Protein AF-A7TBI4-F1 (afdb_monomer)

Mean predicted aligned error: 4.82 Å

Organism: Nematostella vectensis (NCBI:txid45351)

InterPro domains:
  IPR001910 Inosine/uridine-preferring nucleoside hydrolase domain [PF01156] (1-107)
  IPR036452 Ribonucleoside hydrolase-like [G3DSA:3.90.245.10] (1-116)
  IPR036452 Ribonucleoside hydrolase-like [SSF53590] (1-109)
  IPR052775 Inosine-uridine nucleoside hydrolase [PTHR46190] (1-109)

Secondary structure (DSSP, 8-state):
-EEEE-S-THHHHHHHHH-TTHHHH--EEEEE---SSS--SSSSS--HHHHH-HHHHHHHHHH--SEEEEE-HHHHHHSPPPHHHHHHHHH--SHHHHHHHHHHHHHHHHHHHHHH---

pLDDT: mean 91.21, std 7.79, range [45.81, 98.06]

Foldseek 3Di:
DEEEAEAALVVVLVVCVVDVVSLVPHQEYEYEADADVLPEPPDRRGDHNCVVPVPSVVSCVPRRPHHYHYCYPVNCVVDDDDPVVLVVQLPPPDPVSVVCCVVCVVVVVVVCCVVPVDD

Solvent-accessible surface area (backbone atoms only — not comparable to full-atom values): 6573 Å² total; per-residue (Å²): 95,70,46,79,41,82,52,52,36,50,66,58,31,51,45,39,68,78,35,67,63,51,33,72,61,38,56,28,41,38,33,47,37,35,46,91,81,48,64,31,82,66,44,81,56,26,20,53,28,31,60,74,30,50,67,23,41,51,44,44,71,72,65,45,74,36,53,71,44,76,44,27,52,61,58,51,67,77,61,62,81,54,66,70,59,49,51,56,53,37,64,38,95,42,78,63,19,49,49,52,34,68,77,36,53,70,58,53,53,54,53,50,40,73,75,65,65,75,123

Sequence (119 aa):
ISILALAPLTNLAIAGRLDPTFLTNVKAVHMMGGNKHAVGNHLVTAEFNFGADPEAAHIVLNEFKCNMSLITWEFTLENPMTWAWFDEYAAVNTTKGRFIYNITRHVSIIVKWQCYGMG

Nearest PDB structures (foldseek):
  3t8j-assembly1_A  TM=8.942E-01  e=1.719E-06  Saccharolobus solfataricus P2
  5mj7-assembly1_A-2  TM=8.801E-01  e=4.075E-06  Caenorhabditis elegans
  5mj7-assembly1_B-2  TM=8.504E-01  e=3.124E-06  Caenorhabditis elegans
  6zk5-assembly1_B  TM=8.553E-01  e=5.429E-05  Zea mays
  6zk1-assembly2_C  TM=8.953E-01  e=1.470E-04  Zea mays

Radius of gyration: 17.49 Å; Cα contacts (8 Å, |Δi|>4): 154; chains: 1; bounding box: 41×22×54 Å

Structure (mmCIF, N/CA/C/O backbone):
data_AF-A7TBI4-F1
#
_entry.id   AF-A7TBI4-F1
#
loop_
_atom_site.group_PDB
_atom_site.id
_atom_site.type_symbol
_atom_site.label_atom_id
_atom_site.label_alt_id
_atom_site.label_comp_id
_atom_site.label_asym_id
_atom_site.label_entity_id
_atom_site.label_seq_id
_atom_site.pdbx_PDB_ins_code
_atom_site.Cartn_x
_atom_site.Cartn_y
_atom_site.Cartn_z
_atom_site.occupancy
_atom_site.B_iso_or_equiv
_atom_site.auth_seq_id
_atom_site.auth_comp_id
_atom_site.auth_asym_id
_atom_site.auth_atom_id
_atom_site.pdbx_PDB_model_num
ATOM 1 N N . ILE A 1 1 ? 4.368 2.458 16.353 1.00 90.75 1 ILE A N 1
ATOM 2 C CA . ILE A 1 1 ? 4.717 1.749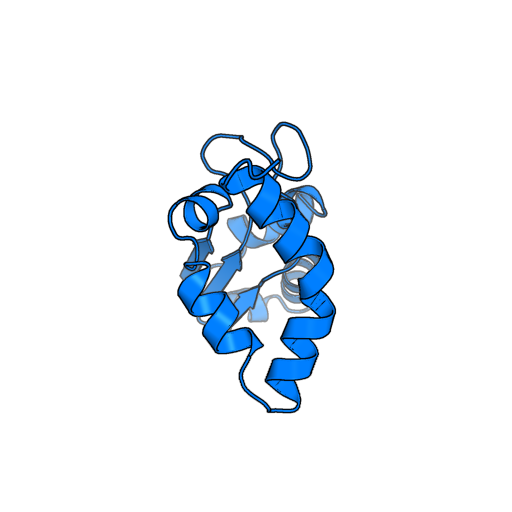 15.092 1.00 90.75 1 ILE A CA 1
ATOM 3 C C . ILE A 1 1 ? 3.988 2.430 13.939 1.00 90.75 1 ILE A C 1
ATOM 5 O O . ILE A 1 1 ? 2.876 2.894 14.169 1.00 90.75 1 ILE A O 1
ATOM 9 N N . SER A 1 2 ? 4.598 2.513 12.755 1.00 95.62 2 SER A N 1
ATOM 10 C CA . SER A 1 2 ? 3.925 2.954 11.525 1.00 95.62 2 SER A CA 1
ATOM 11 C C . SER A 1 2 ? 3.848 1.790 10.542 1.00 95.62 2 SER A C 1
ATOM 13 O O . SER A 1 2 ? 4.803 1.020 10.442 1.00 95.62 2 SER A O 1
ATOM 15 N N . ILE A 1 3 ? 2.725 1.658 9.843 1.00 96.56 3 ILE A N 1
ATOM 16 C CA . ILE A 1 3 ? 2.454 0.556 8.917 1.00 96.56 3 ILE A CA 1
ATOM 17 C C . ILE A 1 3 ? 2.492 1.091 7.488 1.00 96.56 3 ILE A C 1
ATOM 19 O O . ILE A 1 3 ? 1.892 2.124 7.206 1.00 96.56 3 ILE A O 1
ATOM 23 N N . LEU A 1 4 ? 3.182 0.376 6.599 1.00 97.44 4 LEU A N 1
ATOM 24 C CA . LEU A 1 4 ? 3.135 0.596 5.157 1.00 97.44 4 LEU A CA 1
ATOM 25 C C . LEU A 1 4 ? 2.370 -0.566 4.510 1.00 97.44 4 LEU A C 1
ATOM 27 O O . LEU A 1 4 ? 2.867 -1.691 4.489 1.00 97.44 4 LEU A O 1
ATOM 31 N N . ALA A 1 5 ? 1.163 -0.302 4.015 1.00 97.25 5 ALA A N 1
ATOM 32 C CA . ALA A 1 5 ? 0.30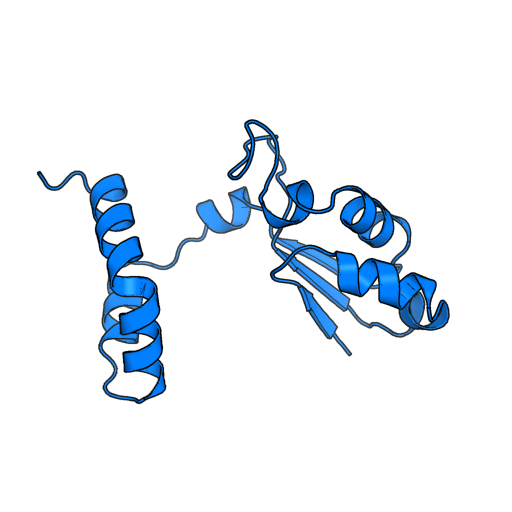9 -1.281 3.353 1.00 97.25 5 ALA A CA 1
ATOM 33 C C . ALA A 1 5 ? 0.426 -1.144 1.826 1.00 97.25 5 ALA A C 1
ATOM 35 O O . ALA A 1 5 ? 0.051 -0.123 1.254 1.00 97.25 5 ALA A O 1
ATOM 36 N N . LEU A 1 6 ? 0.966 -2.176 1.173 1.00 97.12 6 LEU A N 1
ATOM 37 C CA . LEU A 1 6 ? 1.199 -2.227 -0.282 1.00 97.12 6 LEU A CA 1
ATOM 38 C C . LEU A 1 6 ? 0.348 -3.304 -0.981 1.00 97.12 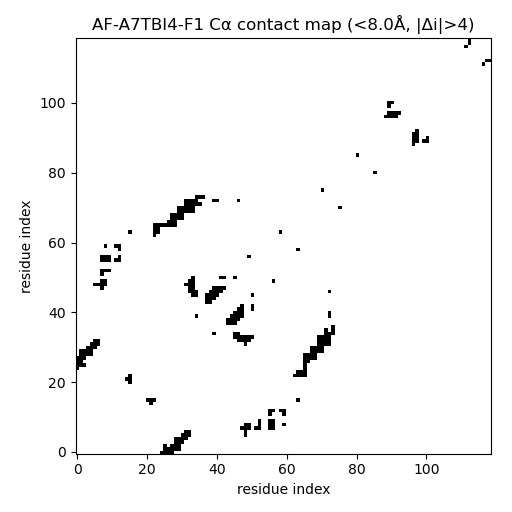6 LEU A C 1
ATOM 40 O O . LEU A 1 6 ? 0.614 -3.657 -2.124 1.00 97.12 6 LEU A O 1
ATOM 44 N N . ALA A 1 7 ? -0.626 -3.859 -0.261 1.00 96.94 7 ALA A N 1
ATOM 45 C CA . ALA A 1 7 ? -1.472 -4.983 -0.652 1.00 96.94 7 ALA A CA 1
ATOM 46 C C . ALA A 1 7 ? -2.898 -4.765 -0.091 1.00 96.94 7 ALA A C 1
ATOM 48 O O . ALA A 1 7 ? -3.086 -3.812 0.679 1.00 96.94 7 ALA A O 1
ATOM 49 N N . PRO A 1 8 ? -3.887 -5.626 -0.414 1.00 97.88 8 PRO A N 1
ATOM 50 C CA . PRO A 1 8 ? -5.240 -5.512 0.127 1.00 9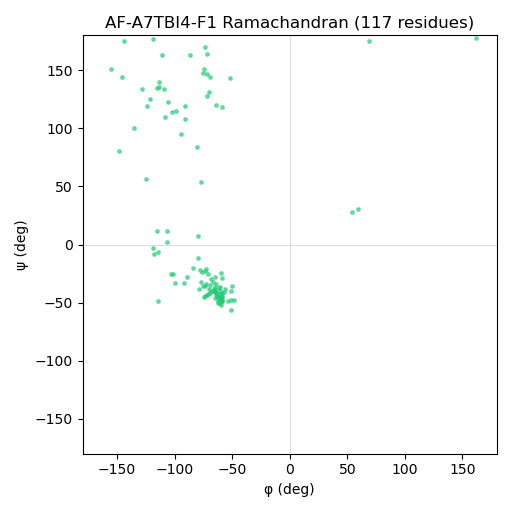7.88 8 PRO A CA 1
ATOM 51 C C . PRO A 1 8 ? -5.259 -5.412 1.658 1.00 97.88 8 PRO A C 1
ATOM 53 O O . PRO A 1 8 ? -4.457 -6.033 2.364 1.00 97.88 8 PRO A O 1
ATOM 56 N N . LEU A 1 9 ? -6.184 -4.606 2.183 1.00 97.81 9 LEU A N 1
ATOM 57 C CA . LEU A 1 9 ? -6.192 -4.180 3.587 1.00 97.81 9 LEU A CA 1
ATOM 58 C C . LEU A 1 9 ? -6.763 -5.226 4.560 1.00 97.81 9 LEU A C 1
ATOM 60 O O . LEU A 1 9 ? -6.878 -4.949 5.756 1.00 97.81 9 LEU A O 1
ATOM 64 N N . THR A 1 10 ? -7.054 -6.438 4.081 1.00 98.06 10 THR A N 1
ATOM 65 C CA . THR A 1 10 ? -7.646 -7.557 4.831 1.00 98.06 10 THR A CA 1
ATOM 66 C C . THR A 1 10 ? -6.940 -7.808 6.160 1.00 98.06 10 THR A C 1
ATOM 68 O O . THR A 1 10 ? -7.580 -7.882 7.205 1.00 98.06 10 THR A O 1
ATOM 71 N N . ASN A 1 11 ? -5.604 -7.858 6.154 1.00 96.88 11 ASN A N 1
ATOM 72 C CA . ASN A 1 11 ? -4.824 -8.116 7.367 1.00 96.88 11 ASN A CA 1
ATOM 73 C C . ASN A 1 11 ? -4.979 -7.002 8.411 1.00 96.88 11 ASN A C 1
ATOM 75 O O . ASN A 1 11 ? -5.024 -7.289 9.605 1.00 96.88 11 ASN A O 1
ATOM 79 N N . LEU A 1 12 ? -5.072 -5.739 7.979 1.00 96.00 12 LEU A N 1
ATOM 80 C CA . LEU A 1 12 ? -5.269 -4.609 8.890 1.00 96.00 12 LEU A CA 1
ATOM 81 C C . LEU A 1 12 ? -6.687 -4.616 9.458 1.00 96.00 12 LEU A C 1
ATOM 83 O O . LEU A 1 12 ? -6.854 -4.439 10.664 1.00 96.00 12 LEU A O 1
ATOM 87 N N . ALA A 1 13 ? -7.691 -4.862 8.615 1.00 96.50 13 ALA A N 1
ATOM 88 C CA . ALA A 1 13 ? -9.075 -4.972 9.058 1.00 96.50 13 ALA A CA 1
ATOM 89 C C . ALA A 1 13 ? -9.235 -6.099 10.091 1.00 96.50 13 ALA A C 1
ATOM 91 O O . ALA A 1 13 ? -9.767 -5.864 11.174 1.00 96.50 13 ALA A O 1
ATOM 92 N N . ILE A 1 14 ? -8.696 -7.291 9.811 1.00 96.88 14 ILE A N 1
ATOM 93 C CA . ILE A 1 14 ? -8.712 -8.423 10.747 1.00 96.88 14 ILE A CA 1
ATOM 94 C C . ILE A 1 14 ? -7.973 -8.073 12.043 1.00 96.88 14 ILE A C 1
ATOM 96 O O . ILE A 1 14 ? -8.502 -8.335 13.121 1.00 96.88 14 ILE A O 1
ATOM 100 N N . ALA A 1 15 ? -6.795 -7.446 11.974 1.00 95.00 15 ALA A N 1
ATOM 101 C CA . ALA A 1 15 ? -6.050 -7.052 13.170 1.00 95.00 15 ALA A CA 1
ATOM 102 C C . ALA A 1 15 ? -6.859 -6.101 14.069 1.00 95.00 15 ALA A C 1
ATOM 104 O O . ALA A 1 15 ? -6.937 -6.325 15.274 1.00 95.00 15 ALA A O 1
ATOM 105 N N . GLY A 1 16 ? -7.527 -5.100 13.485 1.00 93.44 16 GLY A N 1
ATOM 106 C CA . GLY A 1 16 ? -8.402 -4.188 14.227 1.00 93.44 16 GLY A CA 1
ATOM 107 C C . GLY A 1 16 ? -9.631 -4.867 14.843 1.00 93.44 16 GLY A C 1
ATOM 108 O O . GLY A 1 16 ? -10.128 -4.420 15.874 1.00 93.44 16 GLY A O 1
ATOM 109 N N . ARG A 1 17 ? -10.112 -5.964 14.243 1.00 94.19 17 ARG A N 1
ATOM 110 C CA . ARG A 1 17 ? -11.207 -6.781 14.793 1.00 94.19 17 ARG A CA 1
ATOM 111 C C . ARG A 1 17 ? -10.754 -7.711 15.913 1.00 94.19 17 ARG A C 1
ATOM 113 O O . ARG A 1 17 ? -11.502 -7.898 16.867 1.00 94.19 17 ARG A O 1
ATOM 120 N N . LEU A 1 18 ? -9.565 -8.301 15.789 1.00 95.88 18 LEU A N 1
ATOM 121 C CA . LEU A 1 18 ? -9.002 -9.209 16.790 1.00 95.88 18 LEU A CA 1
ATOM 122 C C . LEU A 1 18 ? -8.526 -8.465 18.041 1.00 95.88 18 LEU A C 1
ATOM 124 O O . LEU A 1 18 ? -8.664 -8.984 19.146 1.00 95.88 18 LEU A O 1
ATOM 128 N N . ASP A 1 19 ? -7.991 -7.257 17.872 1.00 93.94 19 ASP A N 1
ATOM 129 C CA . ASP A 1 19 ? -7.525 -6.407 18.963 1.00 93.94 19 ASP A CA 1
ATOM 130 C C . ASP A 1 19 ? -8.008 -4.962 18.755 1.00 93.94 19 ASP A C 1
ATOM 132 O O . ASP A 1 19 ? -7.388 -4.196 18.016 1.00 93.94 19 ASP A O 1
ATOM 136 N N . PRO A 1 20 ? -9.082 -4.532 19.440 1.00 88.56 20 PRO A N 1
ATOM 137 C CA . PRO A 1 20 ? -9.565 -3.156 19.351 1.00 88.56 20 PRO A CA 1
ATOM 138 C C . PRO A 1 20 ? -8.533 -2.106 19.787 1.00 88.56 20 PRO A C 1
ATOM 140 O O . PRO A 1 20 ? -8.598 -0.961 19.339 1.00 88.56 20 PRO A O 1
ATOM 143 N N . THR A 1 21 ? -7.559 -2.469 20.632 1.00 91.00 21 THR A N 1
ATOM 144 C CA . THR A 1 21 ? -6.498 -1.542 21.055 1.00 91.00 21 THR A CA 1
ATOM 145 C C . THR A 1 21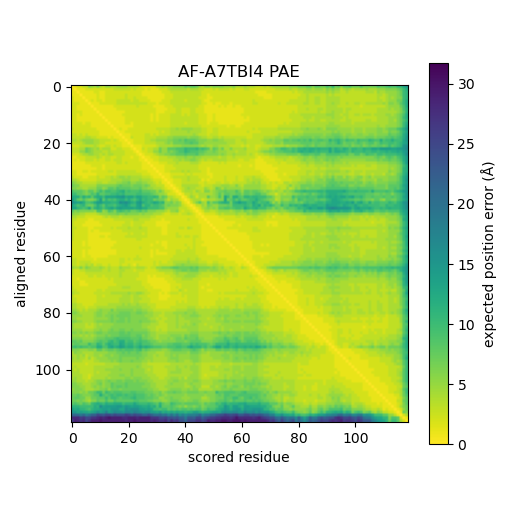 ? -5.487 -1.278 19.937 1.00 91.00 21 THR A C 1
ATOM 147 O O . THR A 1 21 ? -4.833 -0.231 19.920 1.00 91.00 21 THR A O 1
ATOM 150 N N . PHE A 1 22 ? -5.404 -2.165 18.940 1.00 90.19 22 PHE A N 1
ATOM 151 C CA . PHE A 1 22 ? -4.586 -1.975 17.745 1.00 90.19 22 PHE A CA 1
ATOM 152 C C . PHE A 1 22 ? -4.959 -0.686 17.000 1.00 90.19 22 PHE A C 1
ATOM 154 O O . PHE A 1 22 ? -4.074 0.069 16.594 1.00 90.19 22 PHE A O 1
ATOM 161 N N . LEU A 1 23 ? -6.260 -0.389 16.901 1.00 83.06 23 LEU A N 1
ATOM 162 C CA . LEU A 1 23 ? -6.795 0.789 16.205 1.00 83.06 23 LEU A CA 1
ATOM 163 C C . LEU A 1 23 ? -6.268 2.115 16.776 1.00 83.06 23 LEU A C 1
ATOM 165 O O . LEU A 1 23 ? -6.173 3.105 16.048 1.00 83.06 23 LEU A O 1
ATOM 169 N N . THR A 1 24 ? -5.927 2.131 18.069 1.00 84.75 24 THR A N 1
ATOM 170 C CA . THR A 1 24 ? -5.421 3.311 18.786 1.00 84.75 24 THR A CA 1
ATOM 171 C C . THR A 1 24 ? -3.905 3.303 18.980 1.00 84.75 24 THR A C 1
ATOM 173 O O . THR A 1 24 ? -3.304 4.366 19.111 1.00 84.75 24 THR A O 1
ATOM 176 N N . ASN A 1 25 ? -3.267 2.128 18.992 1.00 90.25 25 ASN A N 1
ATOM 177 C CA . ASN A 1 25 ? -1.830 1.984 19.265 1.00 90.25 25 ASN A CA 1
ATOM 178 C C . ASN A 1 25 ? -0.943 2.193 18.026 1.00 90.25 25 ASN A C 1
ATOM 180 O O . ASN A 1 25 ? 0.261 2.464 18.138 1.00 90.25 25 ASN A O 1
ATOM 184 N N . VAL A 1 26 ? -1.510 2.061 16.825 1.00 93.00 26 VAL A N 1
ATOM 185 C CA . VAL A 1 26 ? -0.795 2.360 15.583 1.00 93.00 26 VAL A CA 1
ATOM 186 C C . VAL A 1 26 ? -0.616 3.873 15.454 1.00 93.00 26 VAL A C 1
ATOM 188 O O . VAL A 1 26 ? -1.564 4.644 15.540 1.00 93.00 26 VAL A O 1
ATOM 191 N N . LYS A 1 27 ? 0.625 4.317 15.227 1.00 95.12 27 LYS A N 1
ATOM 192 C CA . LYS A 1 27 ? 0.949 5.745 15.089 1.00 95.12 27 LYS A CA 1
ATOM 193 C C . LYS A 1 27 ? 0.469 6.289 13.746 1.00 95.12 27 LYS A C 1
ATOM 195 O O . LYS A 1 27 ? -0.060 7.396 13.680 1.00 95.12 27 LYS A O 1
ATOM 200 N N . ALA A 1 28 ? 0.706 5.526 12.682 1.00 96.06 28 ALA A N 1
ATOM 201 C CA . ALA A 1 28 ? 0.317 5.899 11.334 1.00 96.06 28 ALA A CA 1
ATOM 202 C C . ALA A 1 28 ? 0.137 4.675 10.435 1.00 96.06 28 ALA A C 1
ATOM 204 O O . ALA A 1 28 ? 0.830 3.667 10.611 1.00 96.06 28 ALA A O 1
ATOM 205 N N . VAL A 1 29 ? -0.736 4.803 9.440 1.00 96.75 29 VAL A N 1
ATOM 206 C CA . VAL A 1 29 ? -0.887 3.850 8.338 1.00 96.75 29 VAL A CA 1
ATOM 207 C C . VAL A 1 29 ? -0.719 4.606 7.025 1.00 96.75 29 VAL A C 1
ATOM 209 O O . VAL A 1 29 ? -1.487 5.509 6.706 1.00 96.75 29 VAL A O 1
ATOM 212 N N . HIS A 1 30 ? 0.282 4.223 6.246 1.00 97.44 30 HIS A N 1
ATOM 213 C CA . HIS A 1 30 ? 0.473 4.685 4.878 1.00 97.44 30 HIS A CA 1
ATOM 214 C C . HIS A 1 30 ? 0.077 3.542 3.956 1.00 97.44 30 HIS A C 1
ATOM 216 O O . HIS A 1 30 ? 0.610 2.441 4.085 1.00 97.44 30 HIS A O 1
ATOM 222 N N . MET A 1 31 ? -0.871 3.770 3.059 1.00 97.12 31 MET A N 1
ATOM 223 C CA . MET A 1 31 ? -1.409 2.724 2.200 1.00 97.12 31 MET A CA 1
ATOM 224 C C . MET A 1 31 ? -1.361 3.154 0.743 1.00 97.12 31 MET A C 1
ATOM 226 O O . MET A 1 31 ? -1.731 4.282 0.422 1.00 97.12 31 MET A O 1
ATOM 230 N N . MET A 1 32 ? -0.897 2.260 -0.126 1.00 96.62 32 MET A N 1
ATOM 231 C CA . MET A 1 32 ? -1.047 2.425 -1.565 1.00 96.62 32 MET A CA 1
ATOM 232 C C . MET A 1 32 ? -2.341 1.746 -1.991 1.00 96.62 32 MET A C 1
ATOM 234 O O . MET A 1 32 ? -2.515 0.543 -1.783 1.00 96.62 32 MET A O 1
ATOM 238 N N . GLY A 1 33 ? -3.252 2.526 -2.554 1.00 95.19 33 GLY A N 1
ATOM 239 C CA . GLY A 1 33 ? -4.483 1.998 -3.109 1.00 95.19 33 GLY A CA 1
ATOM 240 C C . GLY A 1 33 ? -5.559 3.052 -3.309 1.00 95.19 33 GLY A C 1
ATOM 241 O O . GLY A 1 33 ? -5.384 4.228 -2.982 1.00 95.19 33 GLY A O 1
ATOM 242 N N . GLY A 1 34 ? -6.679 2.612 -3.868 1.00 94.00 34 GLY A N 1
ATOM 243 C CA . GLY A 1 34 ? -7.797 3.481 -4.208 1.00 94.00 34 GLY A CA 1
ATOM 244 C C . GLY A 1 34 ? -7.481 4.446 -5.355 1.00 94.00 34 GLY A C 1
ATOM 245 O O . GLY A 1 34 ? -6.368 4.519 -5.883 1.00 94.00 34 GLY A O 1
ATOM 246 N N . ASN A 1 35 ? -8.499 5.193 -5.761 1.00 93.06 35 ASN A N 1
ATOM 247 C CA . ASN A 1 35 ? -8.422 6.165 -6.842 1.00 93.06 35 ASN A CA 1
ATOM 248 C C . ASN A 1 35 ? -9.325 7.372 -6.540 1.00 93.06 35 ASN A C 1
ATOM 250 O O . ASN A 1 35 ? -10.384 7.239 -5.927 1.00 93.06 35 ASN A O 1
ATOM 254 N N . LYS A 1 36 ? -8.888 8.572 -6.931 1.00 89.12 36 LYS A N 1
ATOM 255 C CA . LYS A 1 36 ? -9.637 9.829 -6.715 1.00 89.12 36 LYS A CA 1
ATOM 256 C C . LYS A 1 36 ? -10.587 10.154 -7.868 1.00 89.12 36 LYS A C 1
ATOM 258 O O . LYS A 1 36 ? -11.600 10.814 -7.658 1.00 89.12 36 LYS A O 1
ATOM 263 N N . HIS A 1 37 ? -10.271 9.707 -9.082 1.00 88.38 37 HIS A N 1
ATOM 264 C CA . HIS A 1 37 ? -11.018 10.035 -10.299 1.00 88.38 37 HIS A CA 1
ATOM 265 C C . HIS A 1 37 ? -11.856 8.865 -10.821 1.00 88.38 37 HIS A C 1
ATOM 267 O O . HIS A 1 37 ? -12.344 8.923 -11.946 1.00 88.38 37 HIS A O 1
ATOM 273 N N . ALA A 1 38 ? -12.010 7.803 -10.019 1.00 82.94 38 ALA A N 1
ATOM 274 C CA . ALA A 1 38 ? -12.656 6.552 -10.419 1.00 82.94 38 ALA A CA 1
ATOM 275 C C . ALA A 1 38 ? -12.042 5.935 -11.692 1.00 82.94 38 ALA A C 1
ATOM 277 O O . ALA A 1 38 ? -12.717 5.220 -12.428 1.00 82.94 38 ALA A O 1
ATOM 278 N N . VAL A 1 39 ? -10.756 6.202 -11.951 1.00 84.38 39 VAL A N 1
ATOM 279 C CA . VAL A 1 39 ? -9.978 5.530 -12.995 1.00 84.38 39 VAL A CA 1
ATOM 280 C C . VAL A 1 39 ? -9.317 4.321 -12.350 1.00 84.38 39 VAL A C 1
ATOM 282 O O . VAL A 1 39 ? -8.437 4.463 -11.497 1.00 84.38 39 VAL A O 1
ATOM 285 N N . GLY A 1 40 ? -9.795 3.125 -12.679 1.00 80.75 40 GLY A N 1
ATOM 286 C CA . GLY A 1 40 ? -9.247 1.890 -12.132 1.00 80.75 40 GLY A CA 1
ATOM 287 C C . GLY A 1 40 ? -8.059 1.342 -12.924 1.00 80.75 40 GLY A C 1
ATOM 288 O O . GLY A 1 40 ? -7.818 1.714 -14.072 1.00 80.75 40 GLY A O 1
ATOM 289 N N . ASN A 1 41 ? -7.311 0.442 -12.287 1.00 81.12 41 ASN A N 1
ATOM 290 C CA . ASN A 1 41 ? -6.259 -0.371 -12.912 1.00 81.12 41 ASN A CA 1
ATOM 291 C C . ASN A 1 41 ? -6.565 -1.881 -12.842 1.00 81.12 41 ASN A C 1
ATOM 293 O O . ASN A 1 41 ? -5.862 -2.674 -13.463 1.00 81.12 41 ASN A O 1
ATOM 297 N N . HIS A 1 42 ? -7.609 -2.266 -12.099 1.00 82.25 42 HIS A N 1
ATOM 298 C CA . HIS A 1 42 ? -8.059 -3.646 -11.928 1.00 82.25 42 HIS A CA 1
ATOM 299 C C . HIS A 1 42 ? -9.449 -3.860 -12.536 1.00 82.25 42 HIS A C 1
ATOM 301 O O . HIS A 1 42 ? -9.649 -4.780 -13.325 1.00 82.25 42 HIS A O 1
ATOM 307 N N . LEU A 1 43 ? -10.391 -2.966 -12.224 1.00 77.69 43 LEU A N 1
ATOM 308 C CA . LEU A 1 43 ? -11.682 -2.844 -12.911 1.00 77.69 43 LEU A CA 1
ATOM 309 C C . LEU A 1 43 ? -11.788 -1.454 -13.539 1.00 77.69 43 LEU A C 1
ATOM 311 O O . LEU A 1 43 ? -10.923 -0.614 -13.316 1.00 77.69 43 LEU A O 1
ATOM 315 N N . VAL A 1 44 ? -12.871 -1.182 -14.272 1.00 80.12 44 VAL A N 1
ATOM 316 C CA . VAL A 1 44 ? -13.108 0.137 -14.895 1.00 80.12 44 VAL A CA 1
ATOM 317 C C . VAL A 1 44 ? -12.963 1.272 -13.874 1.00 80.12 44 VAL A C 1
ATOM 319 O O . VAL A 1 44 ? -12.362 2.299 -14.174 1.00 80.12 44 VAL A O 1
ATOM 322 N N . THR A 1 45 ? -13.456 1.056 -12.652 1.00 85.94 45 THR A N 1
ATOM 323 C CA . THR A 1 45 ? -13.504 2.077 -11.601 1.00 85.94 45 THR A CA 1
ATOM 324 C C . THR A 1 45 ? -12.706 1.747 -10.348 1.00 85.94 45 THR A C 1
ATOM 326 O O . THR A 1 45 ? -12.640 2.586 -9.456 1.00 85.94 45 THR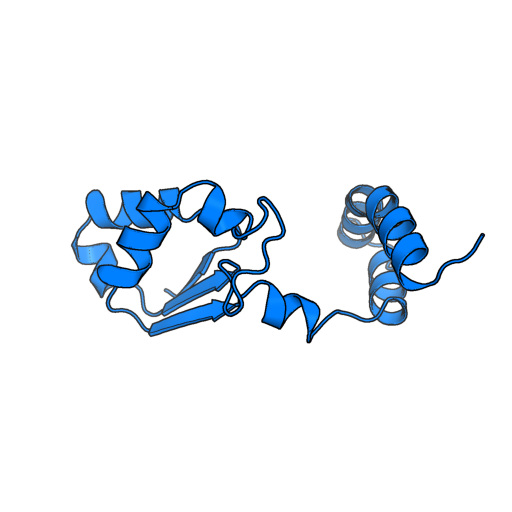 A O 1
ATOM 329 N N . ALA A 1 46 ? -12.086 0.567 -10.252 1.00 88.56 46 ALA A N 1
ATOM 330 C CA . ALA A 1 46 ? -11.415 0.120 -9.030 1.00 88.56 46 ALA A CA 1
ATOM 331 C C . ALA A 1 46 ? -9.901 -0.030 -9.213 1.00 88.56 46 ALA A C 1
ATOM 333 O O . ALA A 1 46 ? -9.420 -0.613 -10.191 1.00 88.56 46 ALA A O 1
ATOM 334 N N . GLU A 1 47 ? -9.163 0.478 -8.230 1.00 95.00 47 GLU A N 1
ATOM 335 C CA . GLU A 1 47 ? -7.749 0.174 -8.033 1.00 95.00 47 GLU A CA 1
ATOM 336 C C . GLU A 1 47 ? -7.595 -1.242 -7.440 1.00 95.00 47 GLU A C 1
ATOM 338 O O . GLU A 1 47 ? -8.468 -1.701 -6.708 1.00 95.00 47 GLU A O 1
ATOM 343 N N . PHE A 1 48 ? -6.517 -1.947 -7.778 1.00 94.75 48 PHE A N 1
ATOM 344 C CA . PHE A 1 48 ? -6.245 -3.341 -7.423 1.00 94.75 48 PHE A CA 1
ATOM 345 C C . PHE A 1 48 ? -6.381 -3.660 -5.929 1.00 94.75 48 PHE A C 1
ATOM 347 O O . PHE A 1 48 ? -7.172 -4.534 -5.578 1.00 94.75 48 PHE A O 1
ATOM 354 N N . ASN A 1 49 ? -5.660 -2.969 -5.043 1.00 96.31 49 ASN A N 1
ATOM 355 C CA . ASN A 1 49 ? -5.665 -3.282 -3.611 1.00 96.31 49 ASN A CA 1
ATOM 356 C C . ASN A 1 49 ? -7.043 -3.064 -2.977 1.00 96.31 49 ASN A C 1
ATOM 358 O O . ASN A 1 49 ? -7.496 -3.888 -2.183 1.00 96.31 49 ASN A O 1
ATOM 362 N N . PHE A 1 50 ? -7.713 -1.967 -3.334 1.00 95.69 50 PHE A N 1
ATOM 363 C CA . PHE A 1 50 ? -9.041 -1.633 -2.809 1.00 95.69 50 PHE A CA 1
ATOM 364 C C . PHE A 1 50 ? -10.155 -2.460 -3.458 1.00 95.69 50 PHE A C 1
ATOM 366 O O . PHE A 1 50 ? -11.146 -2.773 -2.810 1.00 95.69 50 PHE A O 1
ATOM 373 N N . GLY A 1 51 ? -9.998 -2.822 -4.729 1.00 94.81 51 GLY A N 1
ATOM 374 C CA . GLY A 1 51 ? -10.941 -3.661 -5.461 1.00 94.81 51 GLY A CA 1
ATOM 375 C C . GLY A 1 51 ? -10.854 -5.139 -5.086 1.00 94.81 51 GLY A C 1
ATOM 376 O O . GLY A 1 51 ? -11.830 -5.857 -5.275 1.00 94.81 51 GLY A O 1
ATOM 377 N N . ALA A 1 52 ? -9.714 -5.594 -4.562 1.00 96.62 52 ALA A N 1
ATOM 378 C CA . ALA A 1 52 ? -9.540 -6.964 -4.088 1.00 96.62 52 ALA A CA 1
ATOM 379 C C . ALA A 1 52 ? -10.278 -7.244 -2.766 1.00 96.62 52 ALA A C 1
ATOM 381 O O . ALA A 1 52 ? -10.744 -8.362 -2.572 1.00 96.62 52 ALA A O 1
ATOM 382 N N . ASP A 1 53 ? -10.379 -6.253 -1.873 1.00 97.31 53 ASP A N 1
ATOM 383 C CA . ASP A 1 53 ? -11.126 -6.352 -0.609 1.00 97.31 53 ASP A CA 1
ATOM 384 C C . ASP A 1 53 ? -11.711 -4.976 -0.216 1.00 97.31 53 ASP A C 1
ATOM 386 O O . ASP A 1 53 ? -11.116 -4.229 0.580 1.00 97.31 53 ASP A O 1
ATOM 390 N N . PRO A 1 54 ? -12.850 -4.588 -0.822 1.00 96.25 54 PRO A N 1
ATOM 391 C CA . PRO A 1 54 ? -13.473 -3.293 -0.569 1.00 96.25 54 PRO A CA 1
ATOM 392 C C . PRO A 1 54 ? -14.042 -3.182 0.852 1.00 96.25 54 PRO A C 1
ATOM 394 O O . PRO A 1 54 ? -14.051 -2.086 1.421 1.00 96.25 54 PRO A O 1
ATOM 397 N N . GLU A 1 55 ? -14.473 -4.288 1.462 1.00 97.62 55 GLU A N 1
ATOM 398 C CA . GLU A 1 55 ? -14.950 -4.335 2.844 1.00 97.62 55 GLU A CA 1
ATOM 399 C C . GLU A 1 55 ? -13.829 -3.998 3.830 1.00 97.62 55 GLU A C 1
ATOM 401 O O . GLU A 1 55 ? -14.014 -3.160 4.720 1.00 97.62 55 GLU A O 1
ATOM 406 N N . ALA A 1 56 ? -12.640 -4.582 3.658 1.00 97.50 56 ALA A N 1
ATOM 407 C CA . ALA A 1 56 ? -11.490 -4.253 4.490 1.00 97.50 56 ALA A CA 1
ATOM 408 C C . ALA A 1 56 ? -11.046 -2.800 4.301 1.00 97.50 56 ALA A C 1
ATOM 410 O O . ALA A 1 56 ? -10.727 -2.129 5.285 1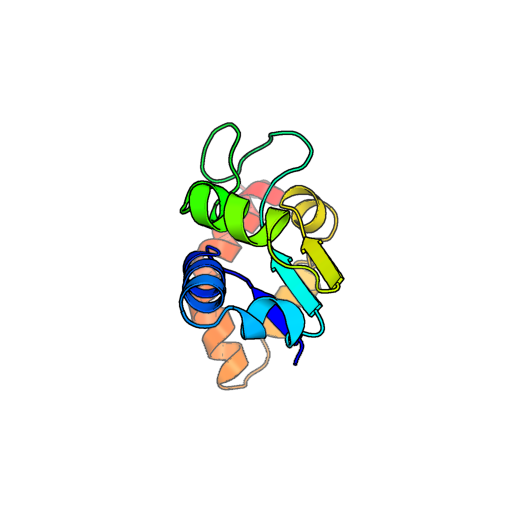.00 97.50 56 ALA A O 1
ATOM 411 N N . ALA A 1 57 ? -11.065 -2.288 3.066 1.00 96.62 57 ALA A N 1
ATOM 412 C CA . ALA A 1 57 ? -10.776 -0.880 2.808 1.00 96.62 57 ALA A CA 1
ATOM 413 C C . ALA A 1 57 ? -11.774 0.049 3.518 1.00 96.62 57 ALA A C 1
ATOM 415 O O . ALA A 1 57 ? -11.365 1.027 4.149 1.00 96.62 57 ALA A O 1
ATOM 416 N N . HIS A 1 58 ? -13.065 -0.292 3.496 1.00 96.50 58 HIS A N 1
ATOM 417 C CA . HIS A 1 58 ? -14.095 0.439 4.228 1.00 96.50 58 HIS A CA 1
ATOM 418 C C . HIS A 1 58 ? -13.839 0.431 5.741 1.00 96.50 58 HIS A C 1
ATOM 420 O O . HIS A 1 58 ? -13.889 1.489 6.371 1.00 96.50 58 HIS A O 1
ATOM 426 N N . ILE A 1 59 ? -13.525 -0.729 6.325 1.00 95.50 59 ILE A N 1
ATOM 427 C CA . ILE A 1 59 ? -13.220 -0.855 7.758 1.00 95.50 59 ILE A CA 1
ATOM 428 C C . ILE A 1 59 ? -12.014 0.010 8.123 1.00 95.50 59 ILE A C 1
ATOM 430 O O . ILE A 1 59 ? -12.098 0.823 9.043 1.00 95.50 59 ILE A O 1
ATOM 434 N N . VAL A 1 60 ? -10.902 -0.127 7.395 1.00 94.94 60 VAL A N 1
ATOM 435 C CA . VAL A 1 60 ? -9.667 0.595 7.723 1.00 94.94 60 VAL A CA 1
ATOM 436 C C . VAL A 1 60 ? -9.880 2.105 7.648 1.00 94.94 60 VAL A C 1
ATOM 438 O O . VAL A 1 60 ? -9.533 2.807 8.594 1.00 94.94 60 VAL A O 1
ATOM 441 N N . LEU A 1 61 ? -10.511 2.605 6.583 1.00 94.88 61 LEU A N 1
ATOM 442 C CA . LEU A 1 61 ? -10.729 4.042 6.407 1.00 94.88 61 LEU A CA 1
ATOM 443 C C . LEU A 1 61 ? -11.682 4.660 7.441 1.00 94.88 61 LEU A C 1
ATOM 445 O O . LEU A 1 61 ? -11.511 5.825 7.795 1.00 94.88 61 LEU A O 1
ATOM 449 N N . ASN A 1 62 ? -12.681 3.915 7.921 1.00 94.31 62 ASN A N 1
ATOM 450 C CA . ASN A 1 62 ? -13.680 4.457 8.849 1.00 94.31 62 ASN A CA 1
ATOM 451 C C . ASN A 1 62 ? -13.305 4.258 10.326 1.00 94.31 62 ASN A C 1
ATOM 453 O O . ASN A 1 62 ? -13.623 5.097 11.183 1.00 94.31 62 ASN A O 1
ATOM 457 N N . GLU A 1 63 ? -12.632 3.157 10.650 1.00 93.25 63 GLU A N 1
ATOM 458 C CA . GLU A 1 63 ? -12.435 2.735 12.037 1.00 93.25 63 GLU A CA 1
ATOM 459 C C . GLU A 1 63 ? -11.063 3.100 12.596 1.00 93.25 63 GLU A C 1
ATOM 461 O O . GLU A 1 63 ? -10.972 3.437 13.779 1.00 93.25 63 GLU A O 1
ATOM 466 N N . PHE A 1 64 ? -10.008 3.112 11.776 1.00 91.56 64 PHE A N 1
ATOM 467 C CA . PHE A 1 64 ? -8.678 3.490 12.250 1.00 91.56 64 PHE A CA 1
ATOM 468 C C . PHE A 1 64 ? -8.635 4.989 12.553 1.00 91.56 64 PHE A C 1
ATOM 470 O O . PHE A 1 64 ? -9.057 5.821 11.751 1.00 91.56 64 PHE A O 1
ATOM 477 N N . LYS A 1 65 ? -8.117 5.345 13.734 1.00 88.00 65 LYS A N 1
ATOM 478 C CA . LYS A 1 65 ? -8.036 6.743 14.207 1.00 88.00 65 LYS A CA 1
ATOM 479 C C . LYS A 1 65 ? -6.621 7.318 14.172 1.00 88.00 65 LYS A C 1
ATOM 481 O O . LYS A 1 65 ? -6.397 8.452 14.585 1.00 88.00 65 LYS A O 1
ATOM 486 N N . CYS A 1 66 ? -5.662 6.535 13.692 1.00 91.88 66 CYS A N 1
ATOM 487 C CA . CYS A 1 66 ? -4.282 6.961 13.525 1.00 91.88 66 CYS A CA 1
ATOM 488 C C . CYS A 1 66 ? -4.115 7.919 12.336 1.00 91.88 66 CYS A C 1
ATOM 490 O O . CYS A 1 66 ? -5.011 8.066 11.506 1.00 91.88 66 CYS A O 1
ATOM 492 N N . ASN A 1 67 ? -2.935 8.530 12.212 1.00 94.44 67 ASN A N 1
ATOM 493 C CA . ASN A 1 67 ? -2.617 9.334 11.035 1.00 94.44 67 ASN A CA 1
ATOM 494 C C . ASN A 1 67 ? -2.582 8.443 9.780 1.00 94.44 67 ASN A C 1
ATOM 496 O O . ASN A 1 67 ? -1.789 7.502 9.720 1.00 94.44 67 ASN A O 1
ATOM 500 N N . MET A 1 68 ? -3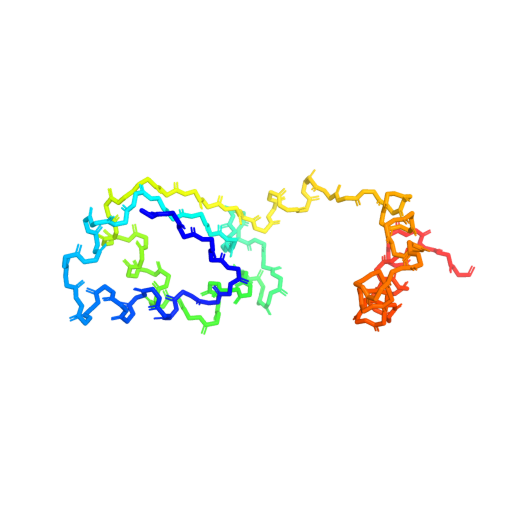.428 8.728 8.791 1.00 95.00 68 MET A N 1
ATOM 501 C CA . MET A 1 68 ? -3.536 7.927 7.573 1.00 95.00 68 MET A CA 1
ATOM 502 C C . MET A 1 68 ? -3.082 8.707 6.344 1.00 95.00 68 MET A C 1
ATOM 504 O O . MET A 1 68 ? -3.462 9.858 6.144 1.00 95.00 68 MET A O 1
ATOM 508 N N . SER A 1 69 ? -2.290 8.058 5.493 1.00 96.44 69 SER A N 1
ATOM 509 C CA . SER A 1 69 ? -1.940 8.572 4.167 1.00 96.44 69 SER A CA 1
ATOM 510 C C . SER A 1 69 ? -2.387 7.582 3.106 1.00 96.44 69 SER A C 1
ATOM 512 O O . SER A 1 69 ? -1.985 6.420 3.148 1.00 96.44 69 SER A O 1
ATOM 514 N N . LEU A 1 70 ? -3.181 8.062 2.152 1.00 96.00 70 LEU A N 1
ATOM 515 C CA . LEU A 1 70 ? -3.606 7.298 0.988 1.00 96.00 70 LEU A CA 1
ATOM 516 C C . LEU A 1 70 ? -2.783 7.732 -0.226 1.00 96.00 70 LEU A C 1
ATOM 518 O O . LEU A 1 70 ? -2.877 8.873 -0.676 1.00 96.00 70 LEU A O 1
ATOM 522 N N . ILE A 1 71 ? -1.967 6.819 -0.738 1.00 96.56 71 ILE A N 1
ATOM 523 C CA . ILE A 1 71 ? -1.198 6.981 -1.965 1.00 96.56 71 ILE A CA 1
ATOM 524 C C . ILE A 1 71 ? -2.045 6.372 -3.082 1.00 96.56 71 ILE A C 1
ATOM 526 O O . ILE A 1 71 ? -2.043 5.155 -3.276 1.00 96.56 71 ILE A O 1
ATOM 530 N N . THR A 1 72 ? -2.820 7.211 -3.770 1.00 95.44 72 THR A N 1
ATOM 531 C CA . THR A 1 72 ? -3.757 6.731 -4.792 1.00 95.44 72 THR A CA 1
ATOM 532 C C . THR A 1 72 ? -3.039 6.252 -6.050 1.00 95.44 72 THR A C 1
ATOM 534 O O . THR A 1 72 ? -1.868 6.572 -6.299 1.00 95.44 72 THR A O 1
ATOM 537 N N . TRP A 1 73 ? -3.769 5.502 -6.876 1.00 94.44 73 TRP A N 1
ATOM 538 C CA . TRP A 1 73 ? -3.314 5.091 -8.200 1.00 94.44 73 TRP A CA 1
ATOM 539 C C . TRP A 1 73 ? -2.805 6.273 -9.034 1.00 94.44 73 TRP A C 1
ATOM 541 O O . TRP A 1 73 ? -1.694 6.235 -9.559 1.00 94.44 73 TRP A O 1
ATOM 551 N N . GLU A 1 74 ? -3.568 7.364 -9.089 1.00 93.25 74 GLU A N 1
ATOM 552 C CA . GLU A 1 74 ? -3.201 8.543 -9.873 1.00 93.25 74 GLU A CA 1
ATOM 553 C C . GLU A 1 74 ? -1.950 9.228 -9.327 1.00 93.25 74 GLU A C 1
ATOM 555 O O . GLU A 1 74 ? -1.096 9.626 -10.109 1.00 93.25 74 GLU A O 1
ATOM 560 N N . PHE A 1 75 ? -1.780 9.299 -8.002 1.00 94.50 75 PHE A N 1
ATOM 561 C CA . PHE A 1 75 ? -0.566 9.870 -7.417 1.00 94.50 75 PHE A CA 1
ATOM 562 C C . PHE A 1 75 ? 0.690 9.092 -7.839 1.00 94.50 75 PHE A C 1
ATOM 564 O O . PHE A 1 75 ? 1.741 9.685 -8.083 1.00 94.50 75 PHE A O 1
ATOM 571 N N . THR A 1 76 ? 0.575 7.767 -7.964 1.00 92.75 76 THR A N 1
ATOM 572 C CA . THR A 1 76 ? 1.672 6.901 -8.423 1.00 92.75 76 THR A CA 1
ATOM 573 C C . THR A 1 76 ? 1.969 7.115 -9.909 1.00 92.75 76 THR A C 1
ATOM 575 O O . THR A 1 76 ? 3.133 7.138 -10.302 1.00 92.75 76 THR A O 1
ATOM 578 N N . LEU A 1 77 ? 0.935 7.322 -10.729 1.00 90.62 77 LEU A N 1
ATOM 579 C CA . LEU A 1 77 ? 1.088 7.644 -12.151 1.00 90.62 77 LEU A CA 1
ATOM 580 C C . LEU A 1 77 ? 1.670 9.042 -12.396 1.00 90.62 77 LEU A C 1
ATOM 582 O O . LEU A 1 77 ? 2.417 9.224 -13.351 1.00 90.62 77 LEU A O 1
ATOM 586 N N . GLU A 1 78 ? 1.333 10.016 -11.549 1.00 92.94 78 GLU A N 1
ATOM 587 C CA . GLU A 1 78 ? 1.835 11.395 -11.620 1.00 92.94 78 GLU A CA 1
ATOM 588 C C . GLU A 1 78 ? 3.306 11.501 -11.170 1.00 92.94 78 GLU A C 1
ATOM 590 O O . GLU A 1 78 ? 4.008 12.425 -11.578 1.00 92.94 78 GLU A O 1
ATOM 595 N N . ASN A 1 79 ? 3.793 10.546 -10.366 1.00 94.06 79 ASN A N 1
ATOM 596 C CA . ASN A 1 79 ? 5.148 10.545 -9.802 1.00 94.06 79 ASN A CA 1
ATOM 597 C C . ASN A 1 79 ? 5.931 9.256 -10.136 1.00 94.06 79 ASN A C 1
ATOM 599 O O . ASN A 1 79 ? 6.396 8.563 -9.224 1.00 94.06 79 ASN A O 1
ATOM 603 N N . PRO A 1 80 ? 6.094 8.899 -11.424 1.00 90.69 80 PRO A N 1
ATOM 604 C CA . PRO A 1 80 ? 6.795 7.686 -11.803 1.00 90.69 80 PRO A CA 1
ATOM 605 C C . PRO A 1 80 ? 8.308 7.850 -11.624 1.00 90.69 80 PRO A C 1
ATOM 607 O O . PRO A 1 80 ? 8.877 8.929 -11.799 1.00 90.69 80 PRO A O 1
ATOM 610 N N . MET A 1 81 ? 8.991 6.741 -11.346 1.00 91.00 81 MET A N 1
ATOM 611 C CA . MET A 1 81 ? 10.450 6.697 -11.455 1.00 91.00 81 MET A CA 1
ATOM 612 C C . MET A 1 81 ? 10.865 6.770 -12.926 1.00 91.00 81 MET A C 1
ATOM 614 O O . MET A 1 81 ? 10.213 6.190 -13.796 1.00 91.00 81 MET A O 1
ATOM 618 N N . THR A 1 82 ? 11.975 7.452 -13.215 1.00 92.00 82 THR A N 1
ATOM 619 C CA . THR A 1 82 ? 12.495 7.508 -14.585 1.00 92.00 82 THR A CA 1
ATOM 620 C C . THR A 1 82 ? 13.095 6.164 -14.985 1.00 92.00 82 THR A C 1
ATOM 622 O O . THR A 1 82 ? 13.700 5.459 -14.175 1.00 92.00 82 THR A O 1
ATOM 625 N N . TRP A 1 83 ? 12.982 5.817 -16.267 1.00 90.88 83 TRP A N 1
ATOM 626 C CA . TRP A 1 83 ? 13.589 4.591 -16.782 1.00 90.88 83 TRP A CA 1
ATOM 627 C C . TRP A 1 83 ? 15.112 4.597 -16.689 1.00 90.88 83 TRP A C 1
ATOM 629 O O . TRP A 1 83 ? 15.690 3.559 -16.399 1.00 90.88 83 TRP A O 1
ATOM 639 N N . ALA A 1 84 ? 15.745 5.763 -16.853 1.00 92.44 84 ALA A N 1
ATOM 640 C CA . ALA A 1 84 ? 17.184 5.912 -16.657 1.00 92.44 84 ALA A CA 1
ATOM 641 C C . ALA A 1 84 ? 17.601 5.530 -15.228 1.00 92.44 84 ALA A C 1
ATOM 643 O O . ALA A 1 84 ? 18.529 4.745 -15.048 1.00 92.44 84 ALA A O 1
ATOM 644 N N . TRP A 1 85 ? 16.867 6.019 -14.222 1.00 92.69 85 TRP A N 1
ATOM 645 C CA . TRP A 1 85 ? 17.112 5.663 -12.825 1.00 92.69 85 TRP A CA 1
ATOM 646 C C . TRP A 1 85 ? 16.886 4.168 -12.573 1.00 92.69 85 TRP A C 1
ATOM 648 O O . TRP A 1 85 ? 17.695 3.508 -11.923 1.00 92.69 85 TRP A O 1
ATOM 658 N N . PHE A 1 86 ? 15.796 3.614 -13.112 1.00 91.94 86 PHE A N 1
ATOM 659 C CA . PHE A 1 86 ? 15.475 2.198 -12.946 1.00 91.94 86 PHE A CA 1
ATOM 660 C C . PHE A 1 86 ? 16.532 1.283 -13.578 1.00 91.94 86 PHE A C 1
ATOM 662 O O . PHE A 1 86 ? 16.914 0.284 -12.971 1.00 91.94 86 PHE A O 1
ATOM 669 N N . ASP A 1 87 ? 17.018 1.625 -14.772 1.00 90.44 87 ASP A N 1
ATOM 670 C CA . ASP A 1 87 ? 18.033 0.847 -15.482 1.00 90.44 87 ASP A CA 1
ATOM 671 C C . ASP A 1 87 ? 19.378 0.883 -14.751 1.00 90.44 87 ASP A C 1
ATOM 673 O O . ASP A 1 87 ? 20.018 -0.160 -14.609 1.00 90.44 87 ASP A O 1
ATOM 677 N N . GLU A 1 88 ? 19.770 2.041 -14.210 1.00 91.94 88 GLU A N 1
ATOM 678 C CA . GLU A 1 88 ? 20.945 2.157 -13.341 1.00 91.94 88 GLU A CA 1
ATOM 679 C C . GLU A 1 88 ? 20.800 1.262 -12.103 1.00 91.94 88 GLU A C 1
ATOM 681 O O . GLU A 1 88 ? 21.690 0.464 -11.800 1.00 91.94 88 GLU A O 1
ATOM 686 N N . TYR A 1 89 ? 19.649 1.327 -11.429 1.00 89.25 89 TYR A N 1
ATOM 687 C CA . TYR A 1 89 ? 19.371 0.530 -10.237 1.00 89.25 89 TYR A CA 1
ATOM 688 C C . TYR A 1 89 ? 19.365 -0.982 -10.519 1.00 89.25 89 TYR A C 1
ATOM 690 O O . TYR A 1 89 ? 19.952 -1.764 -9.765 1.00 89.25 89 TYR A O 1
ATOM 698 N N . ALA A 1 90 ? 18.737 -1.411 -11.615 1.00 88.62 90 ALA A N 1
ATOM 699 C CA . ALA A 1 90 ? 18.659 -2.816 -12.007 1.00 88.62 90 ALA A CA 1
ATOM 700 C C . ALA A 1 90 ? 20.009 -3.373 -12.502 1.00 88.62 90 ALA A C 1
ATOM 702 O O . ALA A 1 90 ? 20.246 -4.578 -12.387 1.00 88.62 90 ALA A O 1
ATOM 703 N N . ALA A 1 91 ? 20.904 -2.518 -13.010 1.00 88.38 91 ALA A N 1
ATOM 704 C CA . ALA A 1 91 ? 22.245 -2.895 -13.459 1.00 88.38 91 ALA A CA 1
ATOM 705 C C . ALA A 1 91 ? 23.260 -3.064 -12.314 1.00 88.38 91 ALA A C 1
ATOM 707 O O . ALA A 1 91 ? 24.346 -3.612 -12.529 1.00 88.38 91 ALA A O 1
ATOM 708 N N . VAL A 1 92 ? 22.929 -2.636 -11.089 1.00 93.38 92 VAL A N 1
ATOM 709 C CA . VAL A 1 92 ? 23.808 -2.802 -9.925 1.00 93.38 92 VAL A CA 1
ATOM 710 C C . VAL A 1 92 ? 24.099 -4.291 -9.706 1.00 93.38 92 VAL A C 1
ATOM 712 O O . VAL A 1 92 ? 23.204 -5.078 -9.388 1.00 93.38 92 VAL A O 1
ATOM 715 N N . ASN A 1 93 ? 25.375 -4.684 -9.799 1.00 92.06 93 ASN A N 1
ATOM 716 C CA . ASN A 1 93 ? 25.813 -6.084 -9.717 1.00 92.06 93 ASN A CA 1
ATOM 717 C C . ASN A 1 93 ? 25.829 -6.645 -8.278 1.00 92.06 93 ASN A C 1
ATOM 719 O O . ASN A 1 93 ? 26.818 -7.193 -7.790 1.00 92.06 93 ASN A O 1
ATOM 723 N N . THR A 1 94 ? 24.703 -6.525 -7.581 1.00 95.50 94 THR A N 1
ATOM 724 C CA . THR A 1 94 ? 24.455 -7.117 -6.264 1.00 95.50 94 THR A CA 1
ATOM 725 C C . THR A 1 94 ? 23.421 -8.231 -6.376 1.00 95.50 94 THR A C 1
ATOM 727 O O . THR A 1 94 ? 22.665 -8.311 -7.343 1.00 95.50 94 THR A O 1
ATOM 730 N N . THR A 1 95 ? 23.334 -9.092 -5.361 1.00 94.62 95 THR A N 1
ATOM 731 C CA . THR A 1 95 ? 22.286 -10.125 -5.299 1.00 94.62 95 THR A CA 1
ATOM 732 C C . THR A 1 95 ? 20.881 -9.520 -5.381 1.00 94.62 95 THR A C 1
ATOM 734 O O . THR A 1 95 ? 20.023 -10.066 -6.069 1.00 94.62 95 THR A O 1
ATOM 737 N N . LYS A 1 96 ? 20.660 -8.363 -4.742 1.00 91.38 96 LYS A N 1
ATOM 738 C CA . LYS A 1 96 ? 19.378 -7.644 -4.779 1.00 91.38 96 LYS A CA 1
ATOM 739 C C . LYS A 1 96 ? 19.109 -7.008 -6.145 1.00 91.38 96 LYS A C 1
ATOM 741 O O . LYS A 1 96 ? 18.001 -7.151 -6.645 1.00 91.38 96 LYS A O 1
ATOM 746 N N . GLY A 1 97 ? 20.113 -6.383 -6.765 1.00 91.25 97 GLY A N 1
ATOM 747 C CA . GLY A 1 97 ? 19.987 -5.819 -8.115 1.00 91.25 97 GLY A CA 1
ATOM 748 C C . GLY A 1 97 ? 19.619 -6.887 -9.146 1.00 91.25 97 GLY A C 1
ATOM 749 O O . GLY A 1 97 ? 18.626 -6.744 -9.855 1.00 91.25 97 GLY A O 1
ATOM 750 N N . ARG A 1 98 ? 20.308 -8.039 -9.122 1.00 92.81 98 ARG A N 1
ATOM 751 C CA . ARG A 1 98 ? 19.967 -9.198 -9.969 1.00 92.81 98 ARG A CA 1
ATOM 752 C C . ARG A 1 98 ? 18.558 -9.731 -9.710 1.00 92.81 98 ARG A C 1
ATOM 754 O O . ARG A 1 98 ? 17.871 -10.104 -10.656 1.00 92.81 98 ARG A O 1
ATOM 761 N N . PHE A 1 99 ? 18.122 -9.776 -8.450 1.00 93.94 99 PHE A N 1
ATOM 762 C CA . PHE A 1 99 ? 16.759 -10.185 -8.108 1.00 93.94 99 PHE A CA 1
ATOM 763 C C . PHE A 1 99 ? 15.718 -9.228 -8.701 1.00 93.94 99 PHE A C 1
ATOM 765 O O . PHE A 1 99 ? 14.818 -9.689 -9.400 1.00 93.94 99 PHE A O 1
ATOM 772 N N . ILE A 1 100 ? 15.877 -7.916 -8.494 1.00 94.00 100 ILE A N 1
ATOM 773 C CA . ILE A 1 100 ? 14.982 -6.899 -9.060 1.00 94.00 100 ILE A CA 1
ATOM 774 C C . ILE A 1 100 ? 14.957 -6.994 -10.583 1.00 94.00 100 ILE A C 1
ATOM 776 O O . ILE A 1 100 ? 13.874 -7.082 -11.157 1.00 94.00 100 ILE A O 1
ATOM 780 N N . TYR A 1 101 ? 16.118 -7.065 -11.237 1.00 92.19 101 TYR A N 1
ATOM 781 C CA . TYR A 1 101 ? 16.204 -7.257 -12.684 1.00 92.19 101 TYR A CA 1
ATOM 782 C C . TYR A 1 101 ? 15.412 -8.493 -13.139 1.00 92.19 101 TYR A C 1
ATOM 784 O O . TYR A 1 101 ? 14.576 -8.403 -14.034 1.00 92.19 101 TYR A O 1
ATOM 792 N N . ASN A 1 102 ? 15.597 -9.641 -12.481 1.00 94.06 102 ASN A N 1
ATOM 793 C CA . ASN A 1 102 ? 14.937 -10.886 -12.873 1.00 94.06 102 ASN A CA 1
ATOM 794 C C . ASN A 1 102 ? 13.410 -10.845 -12.731 1.00 94.06 102 ASN A C 1
ATOM 796 O O . ASN A 1 102 ? 12.722 -11.352 -13.616 1.00 94.06 102 ASN A O 1
ATOM 800 N N . ILE A 1 103 ? 12.875 -10.250 -11.659 1.00 94.69 103 ILE A N 1
ATOM 801 C CA . ILE A 1 103 ? 11.418 -10.189 -11.451 1.00 94.69 103 ILE A CA 1
ATOM 802 C C . ILE A 1 103 ? 10.741 -9.113 -12.311 1.00 94.69 103 ILE A C 1
ATOM 804 O O . ILE A 1 103 ? 9.544 -9.201 -12.569 1.00 94.69 103 ILE A O 1
ATOM 808 N N . THR A 1 104 ? 11.489 -8.104 -12.767 1.00 94.19 104 THR A N 1
ATOM 809 C CA . THR A 1 104 ? 10.927 -6.956 -13.497 1.00 94.19 104 THR A CA 1
ATOM 810 C C . THR A 1 104 ? 11.160 -6.995 -15.003 1.00 94.19 104 THR A C 1
ATOM 812 O O . THR A 1 104 ? 10.354 -6.414 -15.725 1.00 94.19 104 THR A O 1
ATOM 815 N N . ARG A 1 105 ? 12.202 -7.679 -15.505 1.00 91.94 105 ARG A N 1
ATOM 816 C CA . ARG A 1 105 ? 12.646 -7.607 -16.916 1.00 91.94 105 ARG A CA 1
ATOM 817 C C . ARG A 1 105 ? 11.543 -7.813 -17.954 1.00 91.94 105 ARG A C 1
ATOM 819 O O . ARG A 1 105 ? 11.582 -7.195 -19.007 1.00 91.94 105 ARG A O 1
ATOM 826 N N . HIS A 1 106 ? 10.566 -8.679 -17.683 1.00 92.38 106 HIS A N 1
ATOM 827 C CA . HIS A 1 106 ? 9.478 -8.936 -18.629 1.00 92.38 106 HIS A CA 1
ATOM 828 C C . HIS A 1 106 ? 8.479 -7.775 -18.660 1.00 92.38 106 HIS A C 1
ATOM 830 O O . HIS A 1 106 ? 8.104 -7.310 -19.733 1.00 92.38 106 HIS A O 1
ATOM 836 N N . VAL A 1 107 ? 8.096 -7.269 -17.486 1.00 91.44 107 VAL A N 1
ATOM 837 C CA . VAL A 1 107 ? 7.168 -6.139 -17.361 1.00 91.44 107 VAL A CA 1
ATOM 838 C C . VAL A 1 107 ? 7.823 -4.847 -17.839 1.00 91.44 107 VAL A C 1
ATOM 840 O O . VAL A 1 107 ? 7.194 -4.088 -18.565 1.00 91.44 107 VAL A O 1
ATOM 843 N N . SER A 1 108 ? 9.091 -4.604 -17.501 1.00 90.81 108 SER A N 1
ATOM 844 C CA . SER A 1 108 ? 9.780 -3.375 -17.898 1.00 90.81 108 SER A CA 1
ATOM 845 C C . SER A 1 108 ? 9.882 -3.237 -19.416 1.00 90.81 108 SER A C 1
ATOM 847 O O . SER A 1 108 ? 9.681 -2.140 -19.925 1.00 90.81 108 SER A O 1
ATOM 849 N N . ILE A 1 109 ? 10.108 -4.334 -20.148 1.00 88.44 109 ILE A N 1
ATOM 850 C CA . ILE A 1 109 ? 10.086 -4.332 -21.618 1.00 88.44 109 ILE A CA 1
ATOM 851 C C . ILE A 1 109 ? 8.709 -3.908 -22.134 1.00 88.44 109 ILE A C 1
ATOM 853 O O . ILE A 1 109 ? 8.633 -2.998 -22.955 1.00 88.44 109 ILE A O 1
ATOM 857 N N . ILE A 1 110 ? 7.634 -4.524 -21.632 1.00 87.88 110 ILE A N 1
ATOM 858 C CA . ILE A 1 110 ? 6.257 -4.246 -22.074 1.00 87.88 110 ILE A CA 1
ATOM 859 C C . ILE A 1 110 ? 5.875 -2.791 -21.790 1.00 87.88 110 ILE A C 1
ATOM 861 O O . ILE A 1 110 ? 5.388 -2.095 -22.679 1.00 87.88 110 ILE A O 1
ATOM 865 N N . VAL A 1 111 ? 6.128 -2.313 -20.570 1.00 86.56 111 VAL A N 1
ATOM 866 C CA . VAL A 1 111 ? 5.744 -0.956 -20.162 1.00 86.56 111 VAL A CA 1
ATOM 867 C C . VAL A 1 111 ? 6.579 0.089 -20.908 1.00 86.56 111 VAL A C 1
ATOM 869 O O . VAL A 1 111 ? 6.021 1.072 -21.385 1.00 86.56 111 VAL A O 1
ATOM 872 N N . LYS A 1 112 ? 7.889 -0.129 -21.111 1.00 86.69 112 LYS A N 1
ATOM 873 C CA . LYS A 1 112 ? 8.707 0.757 -21.964 1.00 86.69 112 LYS A CA 1
ATOM 874 C C . LYS A 1 112 ? 8.165 0.819 -23.388 1.00 86.69 112 LYS A C 1
ATOM 876 O O . LYS A 1 112 ? 8.102 1.904 -23.959 1.00 86.69 112 LYS A O 1
ATOM 881 N N . TRP A 1 113 ? 7.753 -0.319 -23.944 1.00 84.94 113 TRP A N 1
ATOM 882 C CA . TRP A 1 113 ? 7.137 -0.381 -25.269 1.00 84.94 113 TRP A CA 1
ATOM 883 C C . TRP A 1 113 ? 5.857 0.456 -25.345 1.00 84.94 113 TRP A C 1
ATOM 885 O O . TRP A 1 113 ? 5.694 1.239 -26.277 1.00 84.94 113 TRP A O 1
ATOM 895 N N . GLN A 1 114 ? 4.985 0.351 -24.340 1.00 79.12 114 GLN A N 1
ATOM 896 C CA . GLN A 1 114 ? 3.760 1.153 -24.249 1.00 79.12 114 GLN A CA 1
ATOM 897 C C . GLN A 1 114 ? 4.042 2.652 -24.078 1.00 79.12 114 GLN A C 1
ATOM 899 O O . GLN A 1 114 ? 3.344 3.470 -24.670 1.00 79.12 114 GLN A O 1
ATOM 904 N N . CYS A 1 115 ? 5.059 3.023 -23.295 1.00 78.62 115 CYS A N 1
ATOM 905 C CA . CYS A 1 115 ? 5.404 4.424 -23.049 1.00 78.62 115 CYS A CA 1
ATOM 906 C C . CYS A 1 115 ? 6.117 5.099 -24.230 1.00 78.62 115 CYS A C 1
ATOM 908 O O . CYS A 1 115 ? 5.922 6.293 -24.441 1.00 78.62 115 CYS A O 1
ATOM 910 N N . TYR A 1 116 ? 6.964 4.370 -24.966 1.00 77.38 116 TYR A N 1
ATOM 911 C CA .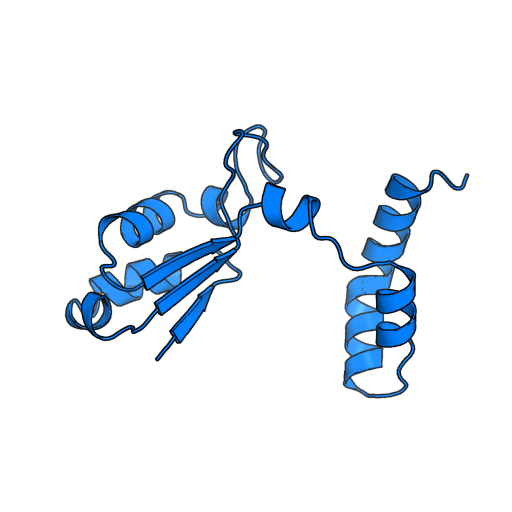 TYR A 1 116 ? 7.859 4.949 -25.979 1.00 77.38 116 TYR A CA 1
ATOM 912 C C . TYR A 1 116 ? 7.571 4.522 -27.420 1.00 77.38 116 TYR A C 1
ATOM 914 O O . TYR A 1 116 ? 8.193 5.060 -28.330 1.00 77.38 116 TYR A O 1
ATOM 922 N N . GLY A 1 117 ? 6.651 3.581 -27.650 1.00 60.19 117 GLY A N 1
ATOM 923 C CA . GLY A 1 117 ? 6.183 3.224 -28.993 1.00 60.19 117 GLY A CA 1
ATOM 924 C C . GLY A 1 117 ? 7.272 2.736 -29.955 1.00 60.19 117 GLY A C 1
ATOM 925 O O . GLY A 1 117 ? 7.157 2.971 -31.154 1.00 60.19 117 GLY A O 1
ATOM 926 N N . MET A 1 118 ? 8.338 2.096 -29.463 1.00 54.16 118 MET A N 1
ATOM 927 C CA . MET A 1 118 ? 9.429 1.619 -30.323 1.00 54.16 118 MET A CA 1
ATOM 928 C C . MET A 1 118 ? 9.074 0.294 -31.004 1.00 54.16 118 MET A C 1
ATOM 930 O O . MET A 1 118 ? 9.448 -0.759 -30.494 1.00 54.16 118 MET A O 1
ATOM 934 N N . GLY A 1 119 ? 8.363 0.383 -32.134 1.00 45.81 119 GLY A N 1
ATOM 935 C CA . GLY A 1 119 ? 8.278 -0.666 -33.159 1.00 45.81 119 GLY A CA 1
ATOM 936 C C . GLY A 1 119 ? 9.544 -0.826 -33.980 1.00 45.81 119 GLY A C 1
ATOM 937 O O . GLY A 1 119 ? 10.298 0.164 -34.106 1.00 45.81 119 GLY A O 1
#